Protein AF-A0A1C4TJK2-F1 (afdb_monomer_lite)

Secondary structure (DSSP, 8-state):
-PPPPP-PPPHHHHHHHHHHHT-TT-HHHHHHHHHHTTS-TTSTT--S-------TTSSHHHHHHHHHHHHHHTT-------TT--SHHHHHHHHHHHHHHTT---TTTTTT-

Radius of gyration: 17.28 Å; chains: 1; bounding box: 49×44×39 Å

Sequence (113 aa):
MSPSSPRRLSLQQIVEGQRRAAFVGREAELALFRGNFTVPPEDPRHRFVFHVRGNAGVGKTSLVREWRQAAGEFGALVASADESADSVPDVLGAIAAQFAEQGHPLKALDRLL

Foldseek 3Di:
DDDDDPDDDDPVRVVLVVVVVVLPDCVVVLCLLLVLLVDDPPDPSRDPDDDDDDDPPNCSVVSVVSSQVSCVVSVHQDFDDDPVQPDPLSRLVRSQVSCVVVVRHPVVSVVVD

Structure (mmCIF, N/CA/C/O backbone):
data_AF-A0A1C4TJK2-F1
#
_entry.id   AF-A0A1C4TJK2-F1
#
loop_
_atom_site.group_PDB
_atom_site.id
_atom_site.type_symbol
_atom_site.label_atom_id
_atom_site.label_alt_id
_atom_site.label_comp_id
_atom_site.label_asym_id
_atom_site.label_entity_id
_atom_site.label_seq_id
_atom_site.pdbx_PDB_ins_code
_atom_site.Cartn_x
_atom_site.Cartn_y
_atom_site.Cartn_z
_atom_site.occupancy
_atom_site.B_iso_or_equiv
_atom_site.auth_seq_id
_atom_site.auth_comp_id
_atom_site.auth_asym_id
_atom_site.auth_atom_id
_atom_site.pdbx_PDB_model_num
ATOM 1 N N . MET A 1 1 ? -30.185 23.982 -8.399 1.00 45.75 1 MET A N 1
ATOM 2 C CA . MET A 1 1 ? -28.968 23.165 -8.199 1.00 45.75 1 MET A CA 1
ATOM 3 C C . MET A 1 1 ? -27.787 23.982 -8.692 1.00 45.75 1 MET A C 1
ATOM 5 O O . MET A 1 1 ? -27.595 24.081 -9.894 1.00 45.75 1 MET A O 1
ATOM 9 N N . SER A 1 2 ? -27.086 24.674 -7.793 1.00 44.25 2 SER A N 1
ATOM 10 C CA . SER A 1 2 ? -25.892 25.444 -8.166 1.00 44.25 2 SER A CA 1
ATOM 11 C C . SER A 1 2 ? -24.726 24.482 -8.417 1.00 44.25 2 SER A C 1
ATOM 13 O O . SER A 1 2 ? -24.576 23.537 -7.639 1.00 44.25 2 SER A O 1
ATOM 15 N N . PRO A 1 3 ? -23.908 24.679 -9.466 1.00 53.47 3 PRO A N 1
ATOM 16 C CA . PRO A 1 3 ? -22.733 23.850 -9.688 1.00 53.47 3 PRO A CA 1
ATOM 17 C C . PRO A 1 3 ? -21.724 24.137 -8.572 1.00 53.47 3 PRO A C 1
ATOM 19 O O . PRO A 1 3 ? -21.334 25.282 -8.345 1.00 53.47 3 PRO A O 1
ATOM 22 N N . SER A 1 4 ? -21.338 23.101 -7.834 1.00 54.12 4 SER A N 1
ATOM 23 C CA . SER A 1 4 ? -20.249 23.163 -6.866 1.00 54.12 4 SER A CA 1
ATOM 24 C C . SER A 1 4 ? -18.960 23.544 -7.596 1.00 54.12 4 SER A C 1
ATOM 26 O O . SER A 1 4 ? -18.508 22.837 -8.496 1.00 54.12 4 SER A O 1
ATOM 28 N N . SER A 1 5 ? -18.369 24.681 -7.226 1.00 60.84 5 SER A N 1
ATOM 29 C CA . SER A 1 5 ? -17.064 25.108 -7.735 1.00 60.84 5 SER A CA 1
ATOM 30 C C . SER A 1 5 ? -16.037 23.979 -7.567 1.00 60.84 5 SER A C 1
ATOM 32 O O . SER A 1 5 ? -16.007 23.360 -6.496 1.00 60.84 5 SER A O 1
ATOM 34 N N . PRO A 1 6 ? -15.177 23.701 -8.566 1.00 56.53 6 PRO A N 1
ATOM 35 C CA . PRO A 1 6 ? -14.156 22.671 -8.430 1.00 56.53 6 PRO A CA 1
ATOM 36 C C . PRO A 1 6 ? -13.260 23.018 -7.238 1.00 56.53 6 PRO A C 1
ATOM 38 O O . PRO A 1 6 ? -12.691 24.111 -7.164 1.00 56.53 6 PRO A O 1
ATOM 41 N N . ARG A 1 7 ? -13.181 22.098 -6.269 1.00 73.25 7 ARG A N 1
ATOM 42 C CA . ARG A 1 7 ? -12.345 22.237 -5.072 1.00 73.25 7 ARG A CA 1
ATOM 43 C C . ARG A 1 7 ? -10.904 22.462 -5.536 1.00 73.25 7 ARG A C 1
ATOM 45 O O . ARG A 1 7 ? -10.317 21.577 -6.154 1.00 73.25 7 ARG A O 1
ATOM 52 N N . ARG A 1 8 ? -10.354 23.659 -5.291 1.00 80.56 8 ARG A N 1
ATOM 53 C CA . ARG A 1 8 ? -8.962 23.96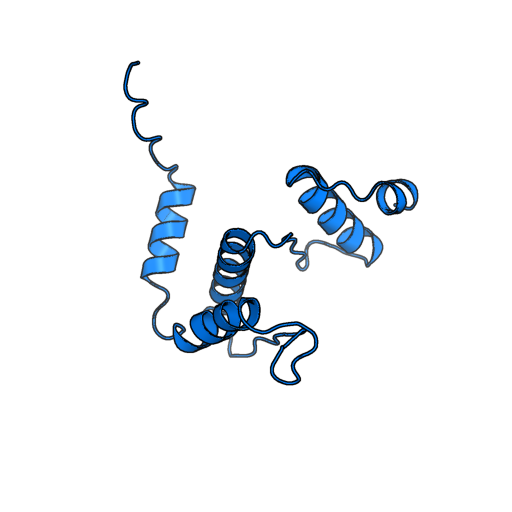9 -5.647 1.00 80.56 8 ARG A CA 1
ATOM 54 C C . ARG A 1 8 ? -8.043 22.994 -4.910 1.00 80.56 8 ARG A C 1
ATOM 56 O O . ARG A 1 8 ? -8.194 22.812 -3.703 1.00 80.56 8 ARG A O 1
ATOM 63 N N . LEU A 1 9 ? -7.130 22.365 -5.646 1.00 78.69 9 LEU A N 1
ATOM 64 C CA . LEU A 1 9 ? -6.133 21.457 -5.082 1.00 78.69 9 LEU A CA 1
ATOM 65 C C . LEU A 1 9 ? -5.248 22.212 -4.082 1.00 78.69 9 LEU A C 1
ATOM 67 O O . LEU A 1 9 ? -4.881 23.364 -4.323 1.00 78.69 9 LEU A O 1
ATOM 71 N N . SER A 1 10 ? -4.896 21.565 -2.972 1.00 86.12 10 SER A N 1
ATOM 72 C CA . SER A 1 10 ? -3.914 22.107 -2.032 1.00 86.12 10 SER A CA 1
ATOM 73 C C . SER A 1 10 ? -2.519 22.136 -2.666 1.00 86.12 10 SER A C 1
ATOM 75 O O . SER A 1 10 ? -2.228 21.375 -3.590 1.00 86.12 10 SER A O 1
ATOM 77 N N . LEU A 1 11 ? -1.617 22.978 -2.149 1.00 79.50 11 LEU A N 1
ATOM 78 C CA . LEU A 1 11 ? -0.216 22.995 -2.595 1.00 79.50 11 LEU A CA 1
ATOM 79 C C . LEU A 1 11 ? 0.436 21.610 -2.484 1.00 79.50 11 LEU A C 1
ATOM 81 O O . LEU A 1 11 ? 1.183 21.219 -3.374 1.00 79.50 11 LEU A O 1
ATOM 85 N N . GLN A 1 12 ? 0.095 20.841 -1.445 1.00 73.56 12 GLN A N 1
ATOM 86 C CA . GLN A 1 12 ? 0.539 19.456 -1.296 1.00 73.56 12 GLN A CA 1
ATOM 87 C C . GLN A 1 12 ? 0.051 18.587 -2.461 1.00 73.56 12 GLN A C 1
ATOM 89 O O . GLN A 1 12 ? 0.858 17.917 -3.093 1.00 73.56 12 GLN A O 1
ATOM 94 N N . GLN A 1 13 ? -1.240 18.650 -2.801 1.00 74.50 13 GLN A N 1
ATOM 95 C CA . GLN A 1 13 ? -1.810 17.890 -3.919 1.00 74.50 13 GLN A CA 1
ATOM 96 C C . GLN A 1 13 ? -1.216 18.302 -5.274 1.00 74.50 13 GLN A C 1
ATOM 98 O O . GLN A 1 13 ? -1.024 17.456 -6.146 1.00 74.50 13 GLN A O 1
ATOM 103 N N . ILE A 1 14 ? -0.900 19.588 -5.454 1.00 76.25 14 ILE A N 1
ATOM 104 C CA . ILE A 1 14 ? -0.234 20.101 -6.660 1.00 76.25 14 ILE A CA 1
ATOM 105 C C . ILE A 1 14 ? 1.196 19.555 -6.752 1.00 76.25 14 ILE A C 1
ATOM 107 O O . ILE A 1 14 ? 1.581 19.036 -7.797 1.00 76.25 14 ILE A O 1
ATOM 111 N N . VAL A 1 15 ? 1.968 19.621 -5.663 1.00 72.88 15 VAL A N 1
ATOM 112 C CA . VAL A 1 15 ? 3.346 19.105 -5.603 1.00 72.88 15 VAL A CA 1
ATOM 113 C C . VAL A 1 15 ? 3.381 17.590 -5.802 1.00 72.88 15 VAL A C 1
ATOM 115 O O . VAL A 1 15 ? 4.236 17.089 -6.531 1.00 72.88 15 VAL A O 1
ATOM 118 N N . GLU A 1 16 ? 2.444 16.846 -5.210 1.00 68.69 16 GLU A N 1
ATOM 119 C CA . GLU A 1 16 ? 2.311 15.410 -5.466 1.00 68.69 16 GLU A CA 1
ATOM 120 C C . GLU A 1 16 ? 1.941 15.136 -6.925 1.00 68.69 16 GLU A C 1
ATOM 122 O O . GLU A 1 16 ? 2.585 14.316 -7.572 1.00 68.69 16 GLU A O 1
ATOM 127 N N . GLY A 1 17 ? 1.004 15.898 -7.497 1.00 62.56 17 GLY A N 1
ATOM 128 C CA . GLY A 1 17 ? 0.678 15.844 -8.922 1.00 62.56 17 GLY A CA 1
ATOM 129 C C . GLY A 1 17 ? 1.885 16.060 -9.840 1.00 62.56 17 GLY A C 1
ATOM 130 O O . GLY A 1 17 ? 2.086 15.294 -10.780 1.00 62.56 17 GLY A O 1
ATOM 131 N N . GLN A 1 18 ? 2.721 17.057 -9.550 1.00 65.06 18 GLN A N 1
ATOM 132 C CA . GLN A 1 18 ? 3.929 17.347 -10.327 1.00 65.06 18 GLN A CA 1
ATOM 133 C C . GLN A 1 18 ? 4.999 16.257 -10.179 1.00 65.06 18 GLN A C 1
ATOM 135 O O . GLN A 1 18 ? 5.631 15.884 -11.167 1.00 65.06 18 GLN A O 1
ATOM 140 N N . ARG A 1 19 ? 5.173 15.693 -8.975 1.00 61.72 19 ARG A N 1
ATOM 141 C CA . ARG A 1 19 ? 6.078 14.551 -8.748 1.00 61.72 19 ARG A CA 1
ATOM 142 C C . ARG A 1 19 ? 5.669 13.321 -9.560 1.00 61.72 19 ARG A C 1
ATOM 144 O O . ARG A 1 19 ? 6.551 12.615 -10.040 1.00 61.72 19 ARG A O 1
ATOM 151 N N . ARG A 1 20 ? 4.364 13.101 -9.757 1.00 58.81 20 ARG A N 1
ATOM 152 C CA . ARG A 1 20 ? 3.828 12.036 -10.624 1.00 58.81 20 ARG A CA 1
ATOM 153 C C . ARG A 1 20 ? 4.129 12.268 -12.093 1.00 58.81 20 ARG A C 1
ATOM 155 O O . ARG A 1 20 ? 4.607 11.364 -12.762 1.00 58.81 20 ARG A O 1
ATOM 162 N N . ALA A 1 21 ? 3.911 13.487 -12.584 1.00 56.31 21 ALA A N 1
ATOM 163 C CA . ALA A 1 21 ? 4.225 13.833 -13.972 1.00 56.31 21 ALA A CA 1
ATOM 164 C C . ALA A 1 21 ? 5.729 13.696 -14.288 1.00 56.31 21 ALA A C 1
ATOM 166 O O . ALA A 1 21 ? 6.100 13.414 -15.422 1.00 56.31 21 ALA A O 1
ATOM 167 N N . ALA A 1 22 ? 6.592 13.852 -13.279 1.00 49.69 22 ALA A N 1
ATOM 168 C CA . ALA A 1 22 ? 8.033 13.632 -13.387 1.00 49.69 22 ALA A CA 1
ATOM 169 C C . ALA A 1 22 ? 8.464 12.155 -13.226 1.00 49.69 22 ALA A C 1
ATOM 171 O O . ALA A 1 22 ? 9.652 11.849 -13.346 1.00 49.69 22 ALA A O 1
ATOM 172 N N . PHE A 1 23 ? 7.538 11.230 -12.950 1.00 57.56 23 PHE A N 1
ATOM 173 C CA . PHE A 1 23 ? 7.819 9.806 -12.758 1.00 57.56 23 PHE A CA 1
ATOM 174 C C . PHE A 1 23 ? 7.935 9.078 -14.108 1.00 57.56 23 PHE A C 1
ATOM 176 O O . PHE A 1 23 ? 7.053 8.339 -14.535 1.00 57.56 23 PHE A O 1
ATOM 183 N N . VAL A 1 24 ? 9.041 9.324 -14.810 1.00 56.69 24 VAL A N 1
ATOM 184 C CA . VAL A 1 24 ? 9.308 8.785 -16.152 1.00 56.69 24 VAL A CA 1
ATOM 185 C C . VAL A 1 24 ? 9.931 7.385 -16.072 1.00 56.69 24 VAL A C 1
ATOM 187 O O . VAL A 1 24 ? 10.820 7.133 -15.259 1.00 56.69 24 VAL A O 1
ATOM 190 N N . GLY A 1 25 ? 9.495 6.473 -16.949 1.00 67.38 25 GLY A N 1
ATOM 191 C CA . GLY A 1 25 ? 10.160 5.181 -17.183 1.00 67.38 25 GLY A CA 1
ATOM 192 C C . GLY A 1 25 ? 9.709 4.016 -16.296 1.00 67.38 25 GLY A C 1
ATOM 193 O O . GLY A 1 25 ? 10.400 3.005 -16.243 1.00 67.38 25 GLY A O 1
ATOM 194 N N . ARG A 1 26 ? 8.572 4.146 -15.601 1.00 79.75 26 ARG A N 1
ATOM 195 C CA . ARG A 1 26 ? 8.012 3.107 -14.710 1.00 79.75 26 ARG A CA 1
ATOM 196 C C . ARG A 1 26 ? 6.592 2.675 -15.079 1.00 79.75 26 ARG A C 1
ATOM 198 O O . ARG A 1 26 ? 5.870 2.077 -14.280 1.00 79.75 26 ARG A O 1
ATOM 205 N N . GLU A 1 27 ? 6.180 3.007 -16.300 1.00 83.25 27 GLU A N 1
ATOM 206 C CA . GLU A 1 27 ? 4.866 2.663 -16.843 1.00 83.25 27 GLU A CA 1
ATOM 207 C C . GLU A 1 27 ? 4.657 1.150 -16.888 1.00 83.25 27 GLU A C 1
ATOM 209 O O . GLU A 1 27 ? 3.566 0.680 -16.582 1.00 83.25 27 GLU A O 1
ATOM 214 N N . ALA A 1 28 ? 5.704 0.380 -17.196 1.00 85.50 28 ALA A N 1
ATOM 215 C CA . ALA A 1 28 ? 5.634 -1.076 -17.224 1.00 85.50 28 ALA A CA 1
ATOM 216 C C . ALA A 1 28 ? 5.357 -1.661 -15.830 1.00 85.50 28 ALA A C 1
ATOM 218 O O . ALA A 1 28 ? 4.507 -2.536 -15.684 1.00 85.50 28 ALA A O 1
ATOM 219 N N . GLU A 1 29 ? 6.027 -1.165 -14.789 1.00 90.12 29 GLU A N 1
ATOM 220 C CA . GLU A 1 29 ? 5.813 -1.594 -13.406 1.00 90.12 29 GLU A CA 1
ATOM 221 C C . GLU A 1 29 ? 4.433 -1.187 -12.884 1.00 90.12 29 GLU A C 1
ATOM 223 O O . GLU A 1 29 ? 3.789 -1.961 -12.173 1.00 90.12 29 GLU A O 1
ATOM 228 N N . LEU A 1 30 ? 3.955 0.005 -13.249 1.00 90.06 30 LEU A N 1
ATOM 229 C CA . LEU A 1 30 ? 2.599 0.447 -12.933 1.00 90.06 30 LEU A CA 1
ATOM 230 C C . LEU A 1 30 ? 1.549 -0.405 -13.646 1.00 90.06 30 LEU A C 1
ATOM 232 O O . LEU A 1 30 ? 0.616 -0.881 -13.002 1.00 90.06 30 LEU A O 1
ATOM 236 N N . ALA A 1 31 ? 1.711 -0.641 -14.947 1.00 90.88 31 ALA A N 1
ATOM 237 C CA . ALA A 1 31 ? 0.812 -1.473 -15.737 1.00 90.88 31 ALA A CA 1
ATOM 238 C C . ALA A 1 31 ? 0.771 -2.912 -15.210 1.00 90.88 31 ALA A C 1
ATOM 240 O O . ALA A 1 31 ? -0.306 -3.489 -15.092 1.00 90.88 31 ALA A O 1
ATOM 241 N N . LEU A 1 32 ? 1.925 -3.464 -14.826 1.00 91.69 32 LEU A N 1
ATOM 242 C CA . LEU A 1 32 ? 2.026 -4.785 -14.218 1.00 91.69 32 LEU A CA 1
ATOM 243 C C . LEU A 1 32 ? 1.238 -4.866 -12.901 1.00 91.69 32 LEU A C 1
ATOM 245 O O . LEU A 1 32 ? 0.481 -5.813 -12.703 1.00 91.69 32 LEU A O 1
ATOM 249 N N . PHE A 1 33 ? 1.405 -3.889 -12.005 1.00 95.00 33 PHE A N 1
ATOM 250 C CA . PHE A 1 33 ? 0.688 -3.868 -10.729 1.00 95.00 33 PHE A CA 1
ATOM 251 C C . PHE A 1 33 ? -0.821 -3.680 -10.926 1.00 95.00 33 PHE A C 1
ATOM 253 O O . PHE A 1 33 ? -1.616 -4.433 -10.372 1.00 95.00 33 PHE A O 1
ATOM 260 N N . ARG A 1 34 ? -1.229 -2.726 -11.774 1.00 94.81 34 ARG A N 1
ATOM 261 C CA . ARG A 1 34 ? -2.645 -2.480 -12.096 1.00 94.81 34 ARG A CA 1
ATOM 262 C C . ARG A 1 34 ? -3.304 -3.690 -12.748 1.00 94.81 34 ARG A C 1
ATOM 264 O O . ARG A 1 34 ? -4.415 -4.052 -12.382 1.00 94.81 34 ARG A O 1
ATOM 271 N N . GLY A 1 35 ? -2.610 -4.329 -13.688 1.00 94.88 35 GLY A N 1
ATOM 272 C CA . GLY A 1 35 ? -3.089 -5.530 -14.365 1.00 94.88 35 GLY A CA 1
ATOM 273 C C . GLY A 1 35 ? -3.314 -6.701 -13.410 1.00 94.88 35 GLY A C 1
ATOM 274 O O . GLY A 1 35 ? -4.160 -7.542 -13.675 1.00 94.88 35 GLY A O 1
ATOM 275 N N . ASN A 1 36 ? -2.636 -6.744 -12.262 1.00 95.31 36 ASN A N 1
ATOM 276 C CA . ASN A 1 36 ? -2.858 -7.798 -11.275 1.00 95.31 36 ASN A CA 1
ATOM 277 C C . ASN A 1 36 ? -4.282 -7.788 -10.692 1.00 95.31 36 ASN A C 1
ATOM 279 O O . ASN A 1 36 ? -4.803 -8.847 -10.360 1.00 95.31 36 ASN A O 1
ATO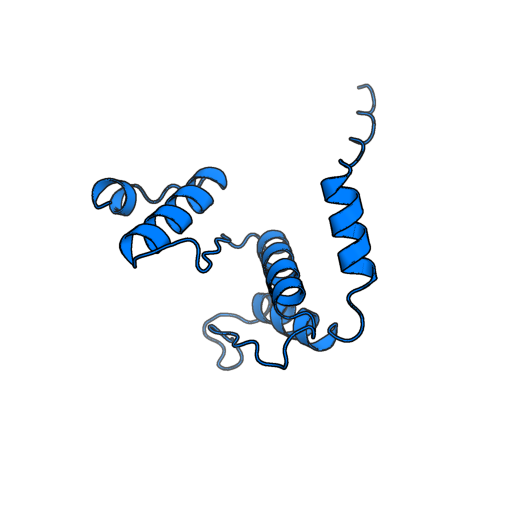M 283 N N . PHE A 1 37 ? -4.940 -6.622 -10.621 1.00 95.00 37 PHE A N 1
ATOM 284 C CA . PHE A 1 37 ? -6.331 -6.515 -10.159 1.00 95.00 37 PHE A CA 1
ATOM 285 C C . PHE A 1 37 ? -7.350 -7.106 -11.138 1.00 95.00 37 PHE A C 1
ATOM 287 O O 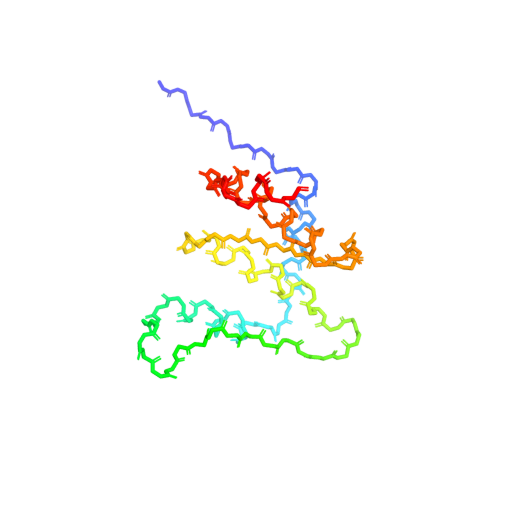. PHE A 1 37 ? -8.488 -7.355 -10.751 1.00 95.00 37 PHE A O 1
ATOM 294 N N . THR A 1 38 ? -6.971 -7.341 -12.398 1.00 94.31 38 THR A N 1
ATOM 295 C CA . THR A 1 38 ? -7.850 -7.978 -13.392 1.00 94.31 38 THR A CA 1
ATOM 296 C C . THR A 1 38 ? -7.641 -9.490 -13.482 1.00 94.31 38 THR A C 1
ATOM 298 O O . THR A 1 38 ? -8.351 -10.164 -14.227 1.00 94.31 38 THR A O 1
ATOM 301 N N . VAL A 1 39 ? -6.685 -10.034 -12.723 1.00 92.19 39 VAL A N 1
ATOM 302 C CA . VAL A 1 39 ? -6.384 -11.464 -12.655 1.00 92.19 39 VAL A CA 1
ATOM 303 C C . VAL A 1 39 ? -6.982 -12.031 -11.360 1.00 92.19 39 VAL A C 1
ATOM 305 O O . VAL A 1 39 ? -6.624 -11.545 -10.287 1.00 92.19 39 VAL A O 1
ATOM 308 N N . PRO A 1 40 ? -7.867 -13.045 -11.413 1.00 92.19 40 PRO A N 1
ATOM 309 C CA . PRO A 1 40 ? -8.426 -13.667 -10.210 1.00 92.19 40 PRO A CA 1
ATOM 310 C C . PRO A 1 40 ? -7.338 -14.273 -9.305 1.00 92.19 40 PRO A C 1
ATOM 312 O O . PRO A 1 40 ? -6.359 -14.792 -9.841 1.00 92.19 40 PRO A O 1
ATOM 315 N N . PRO A 1 41 ? -7.490 -14.265 -7.967 1.00 91.38 41 PRO A N 1
ATOM 316 C CA . PRO A 1 41 ? -6.502 -14.832 -7.040 1.00 91.38 41 PRO A CA 1
ATOM 317 C C . PRO A 1 41 ? -6.172 -16.315 -7.268 1.00 91.38 41 PRO A C 1
ATOM 319 O O . PRO A 1 41 ? -5.082 -16.764 -6.920 1.00 91.38 41 PRO A O 1
ATOM 322 N N . GLU A 1 42 ? -7.102 -17.081 -7.836 1.00 93.81 42 GLU A N 1
ATOM 323 C CA . GLU A 1 42 ? -6.947 -18.506 -8.142 1.00 93.81 42 GLU A CA 1
ATOM 324 C C . GLU A 1 42 ? -6.112 -18.758 -9.407 1.00 93.81 42 GLU A C 1
ATOM 326 O O . GLU A 1 42 ? -5.648 -19.877 -9.635 1.00 93.81 42 GLU A O 1
ATOM 331 N N . ASP A 1 43 ? -5.921 -17.738 -10.247 1.00 92.12 43 ASP A N 1
ATOM 332 C CA . ASP A 1 43 ? -5.099 -17.838 -11.447 1.00 92.12 43 ASP A CA 1
ATOM 333 C C . ASP A 1 43 ? -3.608 -17.824 -11.057 1.00 92.12 43 ASP A C 1
ATOM 335 O O . ASP A 1 43 ? -3.161 -16.896 -10.380 1.00 92.12 43 ASP A O 1
ATOM 339 N N . PRO A 1 44 ? -2.785 -18.784 -11.523 1.00 86.44 44 PRO A N 1
ATOM 340 C CA . PRO A 1 44 ? -1.350 -18.828 -11.220 1.00 86.44 44 PRO A CA 1
ATOM 341 C C . PRO A 1 44 ? -0.559 -17.579 -11.634 1.00 86.44 44 PRO A C 1
ATOM 343 O O . PRO A 1 44 ? 0.573 -17.381 -11.193 1.00 86.44 44 PRO A O 1
ATOM 346 N N . ARG A 1 45 ? -1.114 -16.746 -12.519 1.00 87.44 45 ARG A N 1
ATOM 347 C CA . ARG A 1 45 ? -0.516 -15.473 -12.936 1.00 87.44 45 ARG A CA 1
ATOM 348 C C . ARG A 1 45 ? -0.721 -14.365 -11.904 1.00 87.44 45 ARG A C 1
ATOM 350 O O . ARG A 1 45 ? -0.025 -13.350 -12.000 1.00 87.44 45 ARG A O 1
ATOM 357 N N . HIS A 1 46 ? -1.642 -14.538 -10.954 1.00 90.75 46 HIS A N 1
ATOM 358 C CA . HIS A 1 46 ? -1.892 -13.582 -9.885 1.00 90.75 46 HIS A CA 1
ATOM 359 C C . HIS A 1 46 ? -0.684 -13.495 -8.954 1.00 90.75 46 HIS A C 1
ATOM 361 O O . HIS A 1 46 ? -0.139 -14.493 -8.480 1.00 90.75 46 HIS A O 1
ATOM 367 N N . ARG A 1 47 ? -0.252 -12.271 -8.675 1.00 92.00 47 ARG A N 1
ATOM 368 C CA . ARG A 1 47 ? 0.900 -11.980 -7.826 1.00 92.00 47 ARG A CA 1
ATOM 369 C C . ARG A 1 47 ? 0.418 -11.380 -6.517 1.00 92.00 47 ARG A C 1
ATOM 371 O O . ARG A 1 47 ? -0.074 -10.259 -6.490 1.00 92.00 47 ARG A O 1
ATOM 378 N N . PHE A 1 48 ? 0.622 -12.107 -5.423 1.00 91.00 48 PHE A N 1
ATOM 379 C CA . PHE A 1 48 ? 0.286 -11.629 -4.078 1.00 91.00 48 PHE A CA 1
ATOM 380 C C . PHE A 1 48 ? 1.330 -10.667 -3.505 1.00 91.00 48 PHE A C 1
ATOM 382 O O . PHE A 1 48 ? 1.005 -9.796 -2.706 1.00 91.00 48 PHE A O 1
ATOM 389 N N . VAL A 1 49 ? 2.596 -10.823 -3.904 1.00 94.00 49 VAL A N 1
ATOM 390 C CA . VAL A 1 49 ? 3.713 -10.041 -3.369 1.00 94.00 49 VAL A CA 1
ATOM 391 C C . VAL A 1 49 ? 4.502 -9.422 -4.511 1.00 94.00 49 VAL A C 1
ATOM 393 O O . VAL A 1 49 ? 4.989 -10.116 -5.406 1.00 94.00 49 VAL A O 1
ATOM 396 N N . PHE A 1 50 ? 4.678 -8.106 -4.439 1.00 91.56 50 PHE A N 1
ATOM 397 C CA . PHE A 1 50 ? 5.556 -7.350 -5.320 1.00 91.56 50 PHE A CA 1
ATOM 398 C C . PHE A 1 50 ? 6.754 -6.840 -4.524 1.00 91.56 50 PHE A C 1
ATOM 400 O O . PHE A 1 50 ? 6.600 -6.095 -3.561 1.00 91.56 50 PHE A O 1
ATOM 407 N N . HIS A 1 51 ? 7.961 -7.216 -4.945 1.00 91.50 51 HIS A N 1
ATOM 408 C CA . HIS A 1 51 ? 9.200 -6.764 -4.319 1.00 91.50 51 HIS A CA 1
ATOM 409 C C . HIS A 1 51 ? 9.918 -5.758 -5.225 1.00 91.50 51 HIS A C 1
ATOM 411 O O . HIS A 1 51 ? 10.451 -6.119 -6.275 1.00 91.50 51 HIS A O 1
ATOM 417 N N . VAL A 1 52 ? 9.952 -4.489 -4.809 1.00 89.12 52 VAL A N 1
ATOM 418 C CA . VAL A 1 52 ? 10.635 -3.409 -5.536 1.00 89.12 52 VAL A CA 1
ATOM 419 C C . VAL A 1 52 ? 12.086 -3.299 -5.071 1.00 89.12 52 VAL A C 1
ATOM 421 O O . VAL A 1 52 ? 12.353 -3.008 -3.909 1.00 89.12 52 VAL A O 1
ATOM 424 N N . ARG A 1 53 ? 13.040 -3.472 -5.993 1.00 87.31 53 ARG A N 1
ATOM 425 C CA . ARG A 1 53 ? 14.482 -3.304 -5.740 1.00 87.31 53 ARG A CA 1
ATOM 426 C C . ARG A 1 53 ? 15.106 -2.302 -6.706 1.00 87.31 53 ARG A C 1
ATOM 428 O O . ARG A 1 53 ? 14.596 -2.074 -7.798 1.00 87.31 53 ARG A O 1
ATOM 435 N N . GLY A 1 54 ? 16.221 -1.702 -6.296 1.00 84.69 54 GLY A N 1
ATOM 436 C CA . GLY A 1 54 ? 16.991 -0.769 -7.120 1.00 84.69 54 GLY A CA 1
ATOM 437 C C . GLY A 1 54 ? 17.828 0.202 -6.292 1.00 84.69 54 GLY A C 1
ATOM 438 O O . GLY A 1 54 ? 17.631 0.333 -5.081 1.00 84.69 54 GLY A O 1
ATOM 439 N N . ASN A 1 55 ? 18.735 0.912 -6.961 1.00 85.56 55 ASN A N 1
ATOM 440 C CA . ASN A 1 55 ? 19.685 1.834 -6.332 1.00 85.56 55 ASN A CA 1
ATOM 441 C C . ASN A 1 55 ? 18.988 2.982 -5.579 1.00 85.56 55 ASN A C 1
ATOM 443 O O . ASN A 1 55 ? 17.791 3.244 -5.745 1.00 85.56 55 ASN A O 1
ATOM 447 N N . ALA A 1 56 ? 19.717 3.670 -4.701 1.00 83.94 56 ALA A N 1
ATOM 448 C CA . ALA A 1 56 ? 19.215 4.886 -4.065 1.00 83.94 56 ALA A CA 1
ATOM 449 C C . ALA A 1 56 ? 18.842 5.940 -5.129 1.00 83.94 56 ALA A C 1
ATOM 451 O O . ALA A 1 56 ? 19.454 6.002 -6.191 1.00 83.94 56 ALA A O 1
ATOM 452 N N . GLY A 1 57 ? 17.795 6.729 -4.875 1.00 82.69 57 GLY A N 1
ATOM 453 C CA . GLY A 1 57 ? 17.368 7.810 -5.776 1.00 82.69 57 GLY A CA 1
ATOM 454 C C . GLY A 1 57 ? 16.558 7.399 -7.015 1.00 82.69 57 GLY A C 1
ATOM 455 O O . GLY A 1 57 ? 15.959 8.262 -7.641 1.00 82.69 57 GLY A O 1
ATOM 456 N N . VAL A 1 58 ? 16.426 6.106 -7.344 1.00 83.69 58 VAL A N 1
ATOM 457 C CA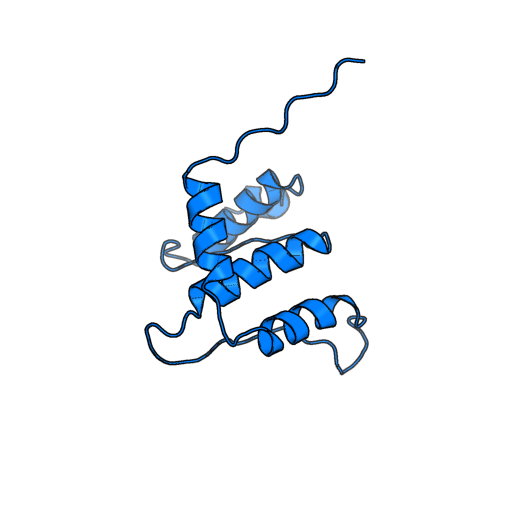 . VAL A 1 58 ? 15.722 5.648 -8.572 1.00 83.69 58 VAL A CA 1
ATOM 458 C C . VAL A 1 58 ? 14.183 5.702 -8.513 1.00 83.69 58 VAL A C 1
ATOM 460 O O . VAL A 1 58 ? 13.513 5.111 -9.360 1.00 83.69 58 VAL A O 1
ATOM 463 N N . GLY A 1 59 ? 13.611 6.341 -7.485 1.00 86.19 59 GLY A N 1
ATOM 464 C CA . GLY A 1 59 ? 12.162 6.554 -7.368 1.00 86.19 59 GLY A CA 1
ATOM 465 C C . GLY A 1 59 ? 11.336 5.394 -6.793 1.00 86.19 59 GLY A C 1
ATOM 466 O O . GLY A 1 59 ? 10.132 5.355 -7.014 1.00 86.19 59 GLY A O 1
ATOM 467 N N . LYS A 1 60 ? 11.929 4.456 -6.038 1.00 90.88 60 LYS A N 1
ATOM 468 C CA . LYS A 1 60 ? 11.200 3.305 -5.449 1.00 90.88 60 LYS A CA 1
ATOM 469 C C . LYS A 1 60 ? 10.024 3.724 -4.559 1.00 90.88 60 LYS A C 1
ATOM 471 O O . LYS A 1 60 ? 8.927 3.203 -4.705 1.00 90.88 60 LYS A O 1
ATOM 476 N N . THR A 1 61 ? 10.244 4.691 -3.667 1.00 88.56 61 THR A N 1
ATOM 477 C CA . THR A 1 61 ? 9.194 5.207 -2.776 1.00 88.56 61 THR A CA 1
ATOM 478 C C . THR A 1 61 ? 8.075 5.876 -3.569 1.00 88.56 61 THR A C 1
ATOM 480 O O . THR A 1 61 ? 6.908 5.709 -3.229 1.00 88.56 61 THR A O 1
ATOM 483 N N . SER A 1 62 ? 8.410 6.580 -4.6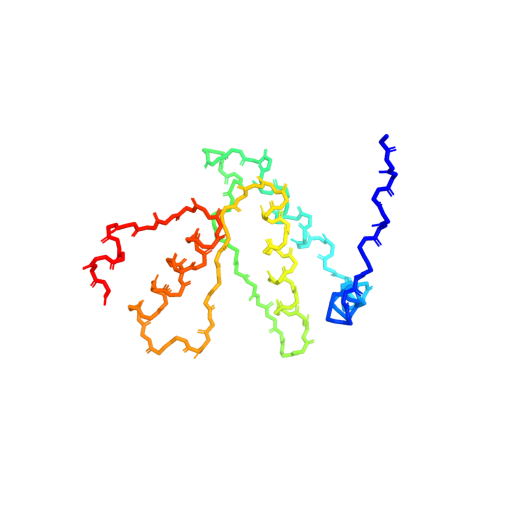55 1.00 88.44 62 SER A N 1
ATOM 484 C CA . SER A 1 62 ? 7.413 7.146 -5.567 1.00 88.44 62 SER A CA 1
ATOM 485 C C . SER A 1 62 ? 6.596 6.046 -6.247 1.00 88.44 62 SER A C 1
ATOM 487 O O . SER A 1 62 ? 5.376 6.129 -6.239 1.00 88.44 62 SER A O 1
ATOM 489 N N . LEU A 1 63 ? 7.236 4.971 -6.728 1.00 90.06 63 LEU A N 1
ATOM 490 C CA . LEU A 1 63 ? 6.537 3.825 -7.325 1.00 90.06 63 LEU A CA 1
ATOM 491 C C . LEU A 1 63 ? 5.520 3.203 -6.360 1.00 90.06 63 LEU A C 1
ATOM 493 O O . LEU A 1 63 ? 4.377 2.965 -6.733 1.00 90.06 63 LEU A O 1
ATOM 497 N N . VAL A 1 64 ? 5.928 2.962 -5.111 1.00 92.00 64 VAL A N 1
ATOM 498 C CA . VAL A 1 64 ? 5.047 2.369 -4.093 1.00 92.00 64 VAL A CA 1
ATOM 499 C C . VAL A 1 64 ? 3.886 3.308 -3.752 1.00 92.00 64 VAL A C 1
ATOM 501 O O . VAL A 1 64 ? 2.767 2.843 -3.553 1.00 92.00 64 VAL A O 1
ATOM 504 N N . ARG A 1 65 ? 4.107 4.629 -3.730 1.00 90.31 65 ARG A N 1
ATOM 505 C CA . ARG A 1 65 ? 3.023 5.613 -3.559 1.00 90.31 65 ARG A CA 1
ATOM 506 C C . ARG A 1 65 ? 2.020 5.564 -4.714 1.00 90.31 65 ARG A C 1
ATOM 508 O O . ARG A 1 65 ? 0.821 5.532 -4.451 1.00 90.31 65 ARG A O 1
ATOM 515 N N . GLU A 1 66 ? 2.490 5.466 -5.955 1.00 91.25 66 GLU A N 1
ATOM 516 C CA . GLU A 1 66 ? 1.608 5.306 -7.119 1.00 91.25 66 GLU A CA 1
ATOM 517 C C . GLU A 1 66 ? 0.821 3.991 -7.070 1.00 91.25 66 GLU A C 1
ATOM 519 O O . GLU A 1 66 ? -0.371 3.967 -7.367 1.00 91.25 66 GLU A O 1
ATOM 524 N N . TRP A 1 67 ? 1.448 2.894 -6.635 1.00 94.25 67 TRP A N 1
ATOM 525 C CA . TRP A 1 67 ? 0.752 1.621 -6.424 1.00 94.25 67 TRP A CA 1
ATOM 526 C C . TRP A 1 67 ? -0.347 1.723 -5.372 1.00 94.25 67 TRP A C 1
ATOM 528 O O . TRP A 1 67 ? -1.440 1.206 -5.590 1.00 94.25 67 TRP A O 1
ATOM 538 N N . ARG A 1 68 ? -0.104 2.427 -4.261 1.00 93.62 68 ARG A N 1
ATOM 539 C CA . ARG A 1 68 ? -1.136 2.668 -3.240 1.00 93.62 68 ARG A CA 1
ATOM 540 C C . ARG A 1 68 ? -2.336 3.415 -3.812 1.00 93.62 68 ARG A C 1
ATOM 542 O O . ARG A 1 68 ? -3.467 3.007 -3.562 1.00 93.62 68 ARG A O 1
ATOM 549 N N . GLN A 1 69 ? -2.102 4.466 -4.599 1.00 91.31 69 GLN A N 1
ATOM 550 C CA . GLN A 1 69 ? -3.189 5.180 -5.270 1.00 91.31 69 GLN A CA 1
ATOM 551 C C . GLN A 1 69 ? 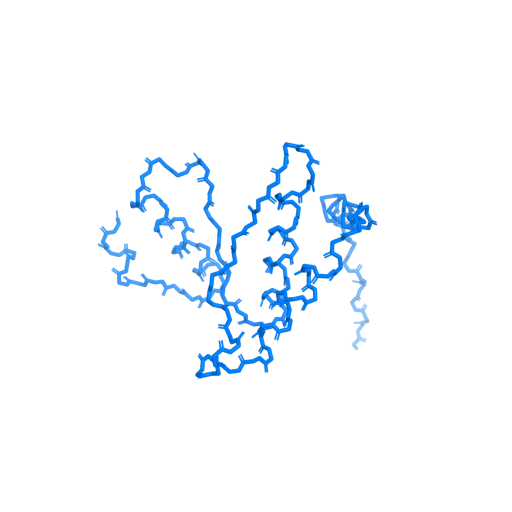-3.940 4.249 -6.230 1.00 91.31 69 GLN A C 1
ATOM 553 O O . GLN A 1 69 ? -5.164 4.162 -6.167 1.00 91.31 69 GLN A O 1
ATOM 558 N N . ALA A 1 70 ? -3.212 3.530 -7.087 1.00 92.50 70 ALA A N 1
ATOM 559 C CA . ALA A 1 70 ? -3.800 2.619 -8.058 1.00 92.50 70 ALA A CA 1
ATOM 560 C C . ALA A 1 70 ? -4.666 1.544 -7.386 1.00 92.50 70 ALA A C 1
ATOM 562 O O . ALA A 1 70 ? -5.774 1.294 -7.838 1.00 92.50 70 ALA A O 1
ATOM 563 N N . ALA A 1 71 ? -4.201 0.951 -6.285 1.00 95.06 71 ALA A N 1
ATOM 564 C CA . ALA A 1 71 ? -4.968 -0.028 -5.520 1.00 95.06 71 ALA A CA 1
ATOM 565 C C . ALA A 1 71 ? -6.294 0.556 -4.998 1.00 95.06 71 ALA A C 1
ATOM 567 O O . ALA A 1 71 ? -7.338 -0.085 -5.120 1.00 95.06 71 ALA A O 1
ATOM 568 N N . GLY A 1 72 ? -6.272 1.794 -4.493 1.00 93.06 72 GLY A N 1
ATOM 569 C CA . GLY A 1 72 ? -7.481 2.498 -4.061 1.00 93.06 72 GLY A CA 1
ATOM 570 C C . GLY A 1 72 ? -8.480 2.753 -5.199 1.00 93.06 72 GLY A C 1
ATOM 571 O O . GLY A 1 72 ? -9.684 2.646 -4.987 1.00 93.06 72 GLY A O 1
ATOM 572 N N . GLU A 1 73 ? -8.011 3.014 -6.425 1.00 93.06 73 GLU A N 1
ATOM 573 C CA . GLU A 1 73 ? -8.884 3.151 -7.609 1.00 93.06 73 GLU A CA 1
ATOM 574 C C . GLU A 1 73 ? -9.629 1.852 -7.953 1.00 93.06 73 GLU A C 1
ATOM 576 O O . GLU A 1 73 ? -10.725 1.903 -8.507 1.00 93.06 73 GLU A O 1
ATOM 581 N N . PHE A 1 74 ? -9.063 0.696 -7.595 1.00 94.06 74 PHE A N 1
ATOM 582 C CA . PHE A 1 74 ? -9.713 -0.613 -7.714 1.00 94.06 74 PHE A CA 1
ATOM 583 C C . PHE A 1 74 ? -10.536 -0.996 -6.471 1.00 94.06 74 PHE A C 1
ATOM 585 O O . PHE A 1 74 ? -11.044 -2.113 -6.395 1.00 94.06 74 PHE A O 1
ATOM 592 N N . GLY A 1 75 ? -10.688 -0.091 -5.498 1.00 93.31 75 GLY A N 1
ATOM 593 C CA . GLY A 1 75 ? -11.457 -0.330 -4.275 1.00 93.31 75 GLY A CA 1
ATOM 594 C C . GLY A 1 75 ? -10.759 -1.234 -3.256 1.00 93.31 75 GLY A C 1
ATOM 595 O O . GLY A 1 75 ? -11.416 -1.752 -2.354 1.00 93.31 75 GLY A O 1
ATOM 596 N N . ALA A 1 76 ? -9.447 -1.449 -3.381 1.00 94.75 76 ALA A N 1
ATOM 597 C CA . ALA A 1 76 ? -8.692 -2.193 -2.382 1.00 94.75 76 ALA A CA 1
ATOM 598 C C . ALA A 1 76 ? -8.531 -1.373 -1.093 1.00 94.75 76 ALA A C 1
ATOM 600 O O . ALA A 1 76 ? -8.352 -0.155 -1.138 1.00 94.75 76 ALA A O 1
ATOM 601 N N . LEU A 1 77 ? -8.519 -2.057 0.053 1.00 95.25 77 LEU A N 1
ATOM 602 C CA . LEU A 1 77 ? -8.089 -1.457 1.315 1.00 95.25 77 LEU A CA 1
ATOM 603 C C . LEU A 1 77 ? -6.572 -1.315 1.318 1.00 95.25 77 LEU A C 1
ATOM 605 O O . LEU A 1 77 ? -5.851 -2.279 1.057 1.00 95.25 77 LEU A O 1
ATOM 609 N N . VAL A 1 78 ? -6.084 -0.111 1.614 1.00 96.31 78 VAL A N 1
ATOM 610 C CA . VAL A 1 78 ? -4.658 0.213 1.496 1.00 96.31 78 VAL A CA 1
ATOM 611 C C . VAL A 1 78 ? -4.127 0.755 2.812 1.00 96.31 78 VAL A C 1
ATOM 613 O O . VAL A 1 78 ? -4.592 1.774 3.305 1.00 96.31 78 VAL A O 1
ATOM 616 N N . ALA A 1 79 ? -3.081 0.136 3.345 1.00 95.75 79 ALA A N 1
ATOM 617 C CA . ALA A 1 79 ? -2.313 0.667 4.466 1.00 95.75 79 ALA A CA 1
ATOM 618 C C . ALA A 1 79 ? -0.820 0.636 4.131 1.00 95.75 79 ALA A C 1
ATOM 620 O O . ALA A 1 79 ? -0.376 -0.133 3.276 1.00 95.75 79 ALA A O 1
ATOM 621 N N . SER A 1 80 ? -0.043 1.489 4.787 1.00 93.56 80 SER A N 1
ATOM 622 C CA . SER A 1 80 ? 1.419 1.455 4.727 1.00 93.56 80 SER A CA 1
ATOM 623 C C . SER A 1 80 ? 2.018 1.575 6.113 1.00 93.56 80 SER A C 1
ATOM 625 O O . SER A 1 80 ? 1.537 2.376 6.910 1.00 93.56 80 SER A O 1
ATOM 627 N N . ALA A 1 81 ? 3.124 0.885 6.334 1.00 92.81 81 ALA A N 1
ATOM 628 C CA . ALA A 1 81 ? 4.037 1.162 7.429 1.00 92.81 81 ALA A CA 1
ATOM 629 C C . ALA A 1 81 ? 5.430 1.426 6.851 1.00 92.81 81 ALA A C 1
ATOM 631 O O . ALA A 1 81 ? 5.753 0.956 5.755 1.00 92.81 81 ALA A O 1
ATOM 632 N N . ASP A 1 82 ? 6.219 2.199 7.577 1.00 90.19 82 ASP A N 1
ATOM 633 C CA . ASP A 1 82 ? 7.615 2.493 7.283 1.00 90.19 82 ASP A CA 1
ATOM 634 C C . ASP A 1 82 ? 8.441 2.346 8.568 1.00 90.19 82 ASP A C 1
ATOM 636 O O . ASP A 1 82 ? 7.973 1.779 9.558 1.00 90.19 82 ASP A O 1
ATOM 640 N N . GLU A 1 83 ? 9.677 2.831 8.550 1.00 87.44 83 GLU A N 1
ATOM 641 C CA . GLU A 1 83 ? 10.601 2.733 9.675 1.00 87.44 83 GLU A CA 1
ATOM 642 C C . GLU A 1 83 ? 10.180 3.557 10.910 1.00 87.44 83 GLU A C 1
ATOM 644 O O . GLU A 1 83 ? 10.894 3.536 11.905 1.00 87.44 83 GLU A O 1
ATOM 649 N N . SER A 1 84 ? 9.050 4.277 10.875 1.00 89.00 84 SER A N 1
ATOM 650 C CA . SER A 1 84 ? 8.486 4.953 12.055 1.00 89.00 84 SER A CA 1
ATOM 651 C C . SER A 1 84 ? 7.794 4.014 13.048 1.00 89.00 84 SER A C 1
ATOM 653 O O . SER A 1 84 ? 7.500 4.433 14.165 1.00 89.00 84 SER A O 1
ATOM 655 N N . ALA A 1 85 ? 7.512 2.767 12.659 1.00 91.25 85 ALA A N 1
ATOM 656 C CA . ALA A 1 85 ? 6.979 1.747 13.553 1.00 91.25 85 ALA A CA 1
ATOM 657 C C . ALA A 1 85 ? 8.122 0.899 14.132 1.00 91.25 85 ALA A C 1
ATOM 659 O O . ALA A 1 85 ? 8.787 0.158 13.406 1.00 91.25 85 ALA A O 1
ATOM 660 N N . ASP A 1 86 ? 8.320 0.981 15.447 1.00 91.19 86 ASP A N 1
ATOM 661 C CA . ASP A 1 86 ? 9.473 0.387 16.135 1.00 91.19 86 ASP A CA 1
ATOM 662 C C . ASP A 1 86 ? 9.281 -1.102 16.480 1.00 91.19 86 ASP A C 1
ATOM 664 O O . ASP A 1 86 ? 10.223 -1.794 16.882 1.00 91.19 86 ASP A O 1
ATOM 668 N N . SER A 1 87 ? 8.064 -1.629 16.315 1.00 93.94 87 SER A N 1
ATOM 669 C CA . SER A 1 87 ? 7.726 -3.016 16.625 1.00 93.94 87 SER A CA 1
ATOM 670 C C . SER A 1 87 ? 6.601 -3.584 15.752 1.00 93.94 87 SER A C 1
ATOM 672 O O . SER A 1 87 ? 5.864 -2.867 15.075 1.00 93.94 87 SER A O 1
ATOM 674 N N . VAL A 1 88 ? 6.440 -4.913 15.778 1.00 94.69 88 VAL A N 1
ATOM 675 C CA . VAL A 1 88 ? 5.329 -5.592 15.087 1.00 94.69 88 VAL A CA 1
ATOM 676 C C . VAL A 1 88 ? 3.958 -5.095 15.584 1.00 94.69 88 VAL A C 1
ATOM 678 O O . VAL A 1 88 ? 3.121 -4.796 14.730 1.00 94.69 88 VAL A O 1
ATOM 681 N N . PRO A 1 89 ? 3.701 -4.954 16.903 1.00 94.62 89 PRO A N 1
ATOM 682 C CA . PRO A 1 89 ? 2.488 -4.298 17.395 1.00 94.62 89 PRO A CA 1
ATOM 683 C C . PRO A 1 89 ? 2.272 -2.887 16.835 1.00 94.62 89 PRO A C 1
ATOM 685 O O . PRO A 1 89 ? 1.159 -2.587 16.408 1.00 94.62 89 PRO A O 1
ATOM 688 N N . ASP A 1 90 ? 3.318 -2.058 16.746 1.00 94.25 90 ASP A N 1
ATOM 689 C CA . ASP A 1 90 ? 3.193 -0.690 16.217 1.00 94.25 90 ASP A CA 1
ATOM 690 C C . ASP A 1 90 ? 2.779 -0.688 14.740 1.00 94.25 90 ASP A C 1
ATOM 692 O O . ASP A 1 90 ? 1.890 0.065 14.336 1.00 94.25 90 ASP A O 1
ATOM 696 N N . VAL A 1 91 ? 3.357 -1.586 13.932 1.00 96.19 91 VAL A N 1
ATOM 697 C CA . VAL A 1 91 ? 2.964 -1.773 12.524 1.00 96.19 91 VAL A CA 1
ATOM 698 C C . VAL A 1 91 ? 1.493 -2.177 12.422 1.00 96.19 91 VAL A C 1
ATOM 700 O O . VAL A 1 91 ? 0.748 -1.623 11.610 1.00 96.19 91 VAL A O 1
ATOM 703 N N . LEU A 1 92 ? 1.059 -3.138 13.241 1.00 95.81 92 LEU A N 1
ATOM 704 C CA . LEU A 1 92 ? -0.324 -3.610 13.246 1.00 95.81 92 LEU A CA 1
ATOM 705 C C . LEU A 1 92 ? -1.298 -2.507 13.680 1.00 95.81 92 LEU A C 1
ATOM 707 O O . LEU A 1 92 ? -2.355 -2.367 13.063 1.00 95.81 92 LEU A O 1
ATOM 711 N N . GLY A 1 93 ? -0.925 -1.687 14.665 1.00 94.94 93 GLY A N 1
ATOM 712 C CA . GLY A 1 93 ? -1.701 -0.523 15.091 1.00 94.94 93 GLY A CA 1
ATOM 713 C C . GLY A 1 93 ? -1.817 0.539 14.006 1.00 94.94 93 GLY A C 1
ATOM 714 O O . GLY A 1 93 ? -2.918 1.011 13.720 1.00 94.94 93 GLY A O 1
ATOM 715 N N . ALA A 1 94 ? -0.716 0.854 13.322 1.00 95.44 94 ALA A N 1
ATOM 716 C CA . ALA A 1 94 ? -0.721 1.796 12.206 1.00 95.44 94 ALA A CA 1
ATOM 717 C C . ALA A 1 94 ? -1.605 1.318 11.039 1.00 95.44 94 ALA A C 1
ATOM 719 O O . ALA A 1 94 ? -2.292 2.128 10.408 1.00 95.44 94 ALA A O 1
ATOM 720 N N . ILE A 1 95 ? -1.614 0.011 10.750 1.00 95.50 95 ILE A N 1
ATOM 721 C CA . ILE A 1 95 ? -2.494 -0.587 9.734 1.00 95.50 95 ILE A CA 1
ATOM 722 C C . ILE A 1 95 ? -3.959 -0.513 10.175 1.00 95.50 95 ILE A C 1
ATOM 724 O O . ILE A 1 95 ? -4.808 -0.092 9.387 1.00 95.50 95 ILE A O 1
ATOM 728 N N . ALA A 1 96 ? -4.259 -0.888 11.422 1.00 96.19 96 ALA A N 1
ATOM 729 C CA . ALA A 1 96 ? -5.617 -0.861 11.960 1.00 96.19 96 ALA A CA 1
ATOM 730 C C . ALA A 1 96 ? -6.214 0.554 11.928 1.00 96.19 96 ALA A C 1
ATOM 732 O O . ALA A 1 96 ? -7.338 0.735 11.452 1.00 96.19 96 ALA A O 1
ATOM 733 N N . ALA A 1 97 ? -5.434 1.562 12.332 1.00 95.06 97 ALA A N 1
ATOM 734 C CA . ALA A 1 97 ? -5.833 2.965 12.279 1.00 95.06 97 ALA A CA 1
ATOM 735 C C . ALA A 1 97 ? -6.149 3.422 10.843 1.00 95.06 97 ALA A C 1
ATOM 737 O O . ALA A 1 97 ? -7.228 3.957 10.589 1.00 95.06 97 ALA A O 1
ATOM 738 N N . GLN A 1 98 ? -5.268 3.129 9.879 1.00 96.38 98 GLN A N 1
ATOM 739 C CA . GLN A 1 98 ? -5.488 3.481 8.468 1.00 96.38 98 GLN A CA 1
ATOM 740 C C . GLN A 1 98 ? -6.725 2.795 7.870 1.00 96.38 98 GLN A C 1
ATOM 742 O O . GLN A 1 98 ? -7.430 3.394 7.056 1.00 96.38 98 GLN A O 1
ATOM 747 N N . PHE A 1 99 ? -7.017 1.548 8.243 1.00 96.81 99 PHE A N 1
ATOM 748 C CA . PHE A 1 99 ? -8.235 0.871 7.791 1.00 96.81 99 PHE A CA 1
ATOM 749 C C . PHE A 1 99 ? -9.496 1.438 8.447 1.00 96.81 99 PHE A C 1
ATOM 751 O O . PHE A 1 99 ? -10.519 1.577 7.775 1.00 96.81 99 PHE A O 1
ATOM 758 N N . ALA A 1 100 ? -9.431 1.831 9.721 1.00 96.44 100 ALA A N 1
ATOM 759 C CA . ALA A 1 100 ? -10.531 2.517 10.388 1.00 96.44 100 ALA A CA 1
ATOM 760 C C . ALA A 1 100 ? -10.865 3.859 9.707 1.00 96.44 100 ALA A C 1
ATOM 762 O O . ALA A 1 100 ? -12.042 4.142 9.484 1.00 96.44 100 ALA A O 1
ATOM 763 N N . GLU A 1 101 ? -9.857 4.634 9.287 1.00 95.88 101 GLU A N 1
ATOM 764 C CA . GLU A 1 101 ? -10.034 5.871 8.503 1.00 95.88 101 GLU A CA 1
ATOM 765 C C . GLU A 1 101 ? -10.714 5.633 7.145 1.00 95.88 101 GLU A C 1
ATOM 767 O O . GLU A 1 101 ? -11.436 6.495 6.645 1.00 95.88 101 GLU A O 1
ATOM 772 N N . GLN A 1 102 ? -10.534 4.443 6.567 1.00 96.31 102 GLN A N 1
ATOM 773 C CA . GLN A 1 102 ? -11.205 4.002 5.340 1.00 96.31 102 GLN A CA 1
ATOM 774 C C . GLN A 1 102 ? -12.604 3.411 5.591 1.00 96.31 102 GLN A C 1
ATOM 776 O O . GLN A 1 102 ? -13.273 3.006 4.644 1.00 96.31 102 GLN A O 1
ATOM 781 N N . GLY A 1 103 ? -13.069 3.358 6.844 1.00 96.38 103 GLY A N 1
ATOM 782 C CA . GLY A 1 103 ? -14.379 2.813 7.219 1.00 96.38 103 GLY A CA 1
ATOM 783 C C . GLY A 1 103 ? -14.392 1.309 7.515 1.00 96.38 103 GLY A C 1
ATOM 784 O O . GLY A 1 103 ? -15.467 0.732 7.677 1.00 96.38 103 GLY A O 1
ATOM 785 N N . HIS A 1 104 ? -13.223 0.672 7.631 1.00 96.44 104 HIS A N 1
ATOM 786 C CA . HIS A 1 104 ? -13.065 -0.767 7.870 1.00 96.44 104 HIS A CA 1
ATOM 787 C C . HIS A 1 104 ? -12.279 -1.056 9.165 1.00 96.44 104 HIS A C 1
ATOM 789 O O . HIS A 1 104 ? -11.158 -1.559 9.113 1.00 96.44 104 HIS A O 1
ATOM 795 N N . PRO A 1 105 ? -12.835 -0.755 10.354 1.00 95.56 105 PRO A N 1
ATOM 796 C CA . PRO A 1 105 ? -12.123 -0.930 11.620 1.00 95.56 105 PRO A CA 1
ATOM 797 C C . PRO A 1 105 ? -11.863 -2.407 11.954 1.00 95.56 105 PRO A C 1
ATOM 799 O O . PRO A 1 105 ? -12.759 -3.252 11.848 1.00 95.56 105 PRO A O 1
ATOM 802 N N . LEU A 1 106 ? -10.662 -2.710 12.453 1.00 94.88 106 LEU A N 1
ATOM 803 C CA . LEU A 1 106 ? -10.235 -4.056 12.848 1.00 94.88 106 LEU A CA 1
ATOM 804 C C . LEU A 1 106 ? -10.469 -4.306 14.348 1.00 94.88 106 LEU A C 1
ATOM 806 O O . LEU A 1 106 ? -9.542 -4.593 15.098 1.00 94.88 106 LEU A O 1
ATOM 810 N N . LYS A 1 107 ? -11.735 -4.285 14.783 1.00 92.50 107 LYS A N 1
ATOM 811 C CA . LYS A 1 107 ? -12.136 -4.293 16.211 1.00 92.50 107 LYS A CA 1
ATOM 812 C C . LYS A 1 107 ? -11.510 -5.385 17.086 1.00 92.50 107 LYS A C 1
ATOM 814 O O . LYS A 1 107 ? -11.416 -5.212 18.296 1.00 92.50 107 LYS A O 1
ATOM 819 N N . ALA A 1 108 ? -11.198 -6.550 16.516 1.00 92.94 108 ALA A N 1
ATOM 820 C CA . ALA A 1 108 ? -10.550 -7.630 17.258 1.00 92.94 108 ALA A CA 1
ATOM 821 C C . ALA A 1 108 ? -9.076 -7.310 17.538 1.00 92.94 108 ALA A C 1
ATOM 823 O O . ALA A 1 108 ? -8.606 -7.560 18.641 1.00 92.94 108 ALA A O 1
ATOM 824 N N . LEU A 1 109 ? -8.385 -6.725 16.559 1.00 91.06 109 LEU A N 1
ATOM 825 C CA . LEU A 1 109 ? -7.004 -6.278 16.683 1.00 91.06 109 LEU A CA 1
ATOM 826 C C . LEU A 1 109 ? -6.905 -5.046 17.591 1.00 91.06 109 LEU A C 1
ATOM 828 O O . LEU A 1 109 ? -6.060 -5.033 18.474 1.00 91.06 109 LEU A O 1
ATOM 832 N N . ASP A 1 110 ? -7.835 -4.094 17.469 1.00 89.38 110 ASP A N 1
ATOM 833 C CA . ASP A 1 110 ? -7.892 -2.886 18.314 1.00 89.38 110 ASP A CA 1
ATOM 834 C C . ASP A 1 110 ? -8.007 -3.189 19.820 1.00 89.38 110 ASP A C 1
ATOM 836 O O . ASP A 1 110 ? -7.726 -2.336 20.649 1.00 89.38 110 ASP A O 1
ATOM 840 N N . ARG A 1 111 ? -8.478 -4.385 20.194 1.00 91.75 111 ARG A N 1
ATOM 841 C CA . ARG A 1 111 ? -8.582 -4.821 21.599 1.00 91.75 111 ARG A CA 1
ATOM 842 C C . ARG A 1 111 ? -7.320 -5.505 22.122 1.00 91.75 111 ARG A C 1
ATOM 844 O O . ARG A 1 111 ? -7.234 -5.747 23.322 1.00 91.75 111 ARG A O 1
ATOM 851 N N . LEU A 1 112 ? -6.439 -5.933 21.221 1.00 89.94 112 LEU A N 1
ATOM 852 C CA . LEU A 1 112 ? -5.225 -6.690 21.530 1.00 89.94 112 LEU A CA 1
ATOM 853 C C . LEU A 1 112 ? -3.976 -5.803 21.565 1.00 89.94 112 LEU A C 1
ATOM 855 O O . LEU A 1 112 ? -2.968 -6.231 22.126 1.00 89.94 112 LEU A O 1
ATOM 859 N N . LEU A 1 113 ? -4.046 -4.628 20.936 1.00 84.19 113 LEU A N 1
ATOM 860 C CA . LEU A 1 113 ? -3.026 -3.580 20.941 1.00 84.19 113 LEU A CA 1
ATOM 861 C C . LEU A 1 113 ? -3.254 -2.621 22.115 1.00 84.19 113 LEU A C 1
ATOM 863 O O . LEU A 1 113 ? -2.240 -2.188 22.700 1.00 84.19 113 LEU A O 1
#

pLDDT: mean 85.82, std 12.93, range [44.25, 96.81]